Protein AF-A0A7K7UDJ0-F1 (afdb_monomer_lite)

Sequence (102 aa):
GESEEEILRVDMLENQIMDFRMSLVMVCYNPDFEKLKPGYLEQLPGKLKLFSHFLGDRKWFAGEKLTFVDFLMFDVLEQNRIFEPKCLEPFKNLKDFMDRFG

pLDDT: mean 97.37, std 2.89, range [74.12, 98.69]

Structure (mmCIF, N/CA/C/O backbone):
data_AF-A0A7K7UDJ0-F1
#
_entry.id   AF-A0A7K7UDJ0-F1
#
loop_
_atom_site.group_PDB
_atom_site.id
_atom_site.type_symbol
_atom_site.label_atom_id
_atom_site.label_alt_id
_atom_site.label_comp_id
_atom_site.label_asym_id
_atom_site.label_entity_id
_atom_site.label_seq_id
_atom_site.pdbx_PDB_ins_code
_atom_site.Cartn_x
_atom_site.Cartn_y
_atom_site.Cartn_z
_atom_site.occupancy
_atom_site.B_iso_or_equiv
_atom_site.auth_seq_id
_atom_site.auth_comp_id
_atom_site.auth_asym_id
_atom_site.auth_atom_id
_atom_site.pdbx_PDB_model_num
ATOM 1 N N . GLY A 1 1 ? -6.071 11.865 12.873 1.00 84.56 1 GLY A N 1
ATOM 2 C CA . GLY A 1 1 ? -6.850 11.059 13.828 1.00 84.56 1 GLY A CA 1
ATOM 3 C C . GLY A 1 1 ? -7.642 11.968 14.737 1.00 84.56 1 GLY A C 1
ATOM 4 O O . GLY A 1 1 ? -7.486 13.180 14.645 1.00 84.56 1 GLY A O 1
ATOM 5 N N . GLU A 1 2 ? -8.474 11.395 15.596 1.00 91.69 2 GLU A N 1
ATOM 6 C CA . GLU A 1 2 ? -9.194 12.123 16.649 1.00 91.69 2 GLU A CA 1
ATOM 7 C C . GLU A 1 2 ? -8.513 11.974 18.017 1.00 91.69 2 GLU A C 1
ATOM 9 O O . GLU A 1 2 ? -8.606 12.876 18.848 1.00 91.69 2 GLU A O 1
ATOM 14 N N . SER A 1 3 ? -7.797 10.868 18.242 1.00 96.50 3 SER A N 1
ATOM 15 C CA . SER A 1 3 ? -6.937 10.672 19.414 1.00 96.50 3 SER A CA 1
ATOM 16 C C . SER A 1 3 ? -5.461 10.905 19.081 1.00 96.50 3 SER A C 1
ATOM 18 O O . SER A 1 3 ? -5.057 10.843 17.919 1.00 96.50 3 SER A O 1
ATOM 20 N N . GLU A 1 4 ? -4.638 11.129 20.107 1.00 96.62 4 GLU A N 1
ATOM 21 C CA . GLU A 1 4 ? -3.183 11.261 19.957 1.00 96.62 4 GLU A CA 1
ATOM 22 C C . GLU A 1 4 ? -2.566 10.028 19.283 1.00 96.62 4 GLU A C 1
ATOM 24 O O . GLU A 1 4 ? -1.772 10.157 18.357 1.00 96.62 4 GLU A O 1
ATOM 29 N N . GLU A 1 5 ? -3.005 8.826 19.662 1.00 96.75 5 GLU A N 1
ATOM 30 C CA . GLU A 1 5 ? -2.542 7.585 19.040 1.00 96.75 5 GLU A CA 1
ATOM 31 C C . GLU A 1 5 ? -2.895 7.523 17.546 1.00 96.75 5 GLU A C 1
ATOM 33 O O . GLU A 1 5 ? -2.064 7.150 16.718 1.00 96.75 5 GLU A O 1
ATOM 38 N N . GLU A 1 6 ? -4.112 7.921 17.170 1.00 97.44 6 GLU A N 1
ATOM 39 C CA . GLU A 1 6 ? -4.514 7.960 15.764 1.00 97.44 6 GLU A CA 1
ATOM 40 C C . GLU A 1 6 ? -3.774 9.046 14.976 1.00 97.44 6 GLU A C 1
ATOM 42 O O . GLU A 1 6 ? -3.518 8.862 13.789 1.00 97.44 6 GLU A O 1
ATOM 47 N N . ILE A 1 7 ? -3.446 10.181 15.600 1.00 97.38 7 ILE A N 1
ATOM 48 C CA . ILE A 1 7 ? -2.628 11.234 14.982 1.00 97.38 7 ILE A CA 1
ATOM 49 C C . ILE A 1 7 ? -1.218 10.702 14.714 1.00 97.38 7 ILE A C 1
ATOM 51 O O . ILE A 1 7 ? -0.757 10.784 13.582 1.00 97.38 7 ILE A O 1
ATOM 55 N N . LEU A 1 8 ? -0.590 10.037 15.687 1.00 97.50 8 LEU A N 1
ATOM 56 C CA . LEU A 1 8 ? 0.736 9.436 15.507 1.00 97.50 8 LEU A CA 1
ATOM 57 C C . LEU A 1 8 ? 0.759 8.394 14.380 1.00 97.50 8 LEU A C 1
ATOM 59 O O . LEU A 1 8 ? 1.704 8.351 13.591 1.00 97.50 8 LEU A O 1
ATOM 63 N N . ARG A 1 9 ? -0.286 7.561 14.271 1.00 97.69 9 ARG A N 1
ATOM 64 C CA . ARG A 1 9 ? -0.411 6.609 13.156 1.00 97.69 9 ARG A CA 1
ATOM 65 C C . ARG A 1 9 ? -0.542 7.320 11.814 1.00 97.69 9 ARG A C 1
ATOM 67 O O . ARG A 1 9 ? 0.079 6.877 10.854 1.00 97.69 9 ARG A O 1
ATOM 74 N N . VAL A 1 10 ? -1.338 8.388 11.751 1.00 97.81 10 VAL A N 1
ATOM 75 C CA . VAL A 1 10 ? -1.513 9.203 10.541 1.00 97.81 10 VAL A CA 1
ATOM 76 C C . VAL A 1 10 ? -0.180 9.809 10.104 1.00 97.81 10 VAL A C 1
ATOM 78 O O . VAL A 1 10 ? 0.233 9.566 8.973 1.00 97.81 10 VAL A O 1
ATOM 81 N N . ASP A 1 11 ? 0.522 10.501 10.999 1.00 96.50 11 ASP A N 1
ATOM 82 C CA . ASP A 1 11 ? 1.768 11.206 10.676 1.00 96.50 11 ASP A CA 1
ATOM 83 C C . ASP A 1 11 ? 2.865 10.235 10.215 1.00 96.50 11 ASP A C 1
ATOM 85 O O . ASP A 1 11 ? 3.556 10.463 9.218 1.00 96.50 11 ASP A O 1
ATOM 89 N N . MET A 1 12 ? 3.013 9.104 10.912 1.00 97.44 12 MET A N 1
ATOM 90 C CA . MET A 1 12 ? 3.980 8.076 10.531 1.00 97.44 12 MET A CA 1
ATOM 91 C C . MET A 1 12 ? 3.630 7.460 9.172 1.00 97.44 12 MET A C 1
ATOM 93 O O . MET A 1 12 ? 4.507 7.263 8.327 1.00 97.44 12 MET A O 1
ATOM 97 N N . LEU A 1 13 ? 2.354 7.129 8.962 1.00 97.62 13 LEU A N 1
ATOM 98 C CA . LEU A 1 13 ? 1.938 6.440 7.753 1.00 97.62 13 LEU A CA 1
ATOM 99 C C . LEU A 1 13 ? 2.015 7.345 6.526 1.00 97.62 13 LEU A C 1
ATOM 101 O O . LEU A 1 13 ? 2.439 6.872 5.478 1.00 97.62 13 LEU A O 1
ATOM 105 N N . GLU A 1 14 ? 1.662 8.624 6.645 1.00 97.88 14 GLU A N 1
ATOM 106 C CA . GLU A 1 14 ? 1.795 9.597 5.558 1.00 97.88 14 GLU A CA 1
ATOM 107 C C . GLU A 1 14 ? 3.224 9.611 4.993 1.00 97.88 14 GLU A C 1
ATOM 109 O O . GLU A 1 14 ? 3.420 9.446 3.785 1.00 97.88 14 GLU A O 1
ATOM 114 N N . ASN A 1 15 ? 4.226 9.713 5.871 1.00 96.94 15 ASN A N 1
ATOM 115 C CA . ASN A 1 15 ? 5.634 9.708 5.472 1.00 96.94 15 ASN A CA 1
ATOM 116 C C . ASN A 1 15 ? 6.036 8.374 4.823 1.00 96.94 15 ASN A C 1
ATOM 118 O O . ASN A 1 15 ? 6.636 8.357 3.747 1.00 96.94 15 ASN A O 1
ATOM 122 N N . GLN A 1 16 ? 5.636 7.245 5.416 1.00 98.06 16 GLN A N 1
ATOM 123 C CA . GLN A 1 16 ? 5.973 5.924 4.878 1.00 98.06 16 GLN A CA 1
ATOM 124 C C . GLN A 1 16 ? 5.294 5.641 3.525 1.00 98.06 16 GLN A C 1
ATOM 126 O O . GLN A 1 16 ? 5.876 4.976 2.663 1.00 98.06 16 GLN A O 1
ATOM 131 N N . ILE A 1 17 ? 4.072 6.143 3.312 1.00 98.44 17 ILE A N 1
ATOM 132 C CA . ILE A 1 17 ? 3.379 6.084 2.020 1.00 98.44 17 ILE A CA 1
ATOM 133 C C . ILE A 1 17 ? 4.157 6.882 0.974 1.00 98.44 17 ILE A C 1
ATOM 135 O O . ILE A 1 17 ? 4.311 6.412 -0.157 1.00 98.44 17 ILE A O 1
ATOM 139 N N . MET A 1 18 ? 4.652 8.068 1.332 1.00 98.25 18 MET A N 1
ATOM 140 C CA . MET A 1 18 ? 5.415 8.901 0.409 1.00 98.25 18 MET A CA 1
ATOM 141 C C . MET A 1 18 ? 6.716 8.215 -0.021 1.00 98.25 18 MET A C 1
ATOM 143 O O . MET A 1 18 ? 6.990 8.137 -1.218 1.00 98.25 18 MET A O 1
ATOM 147 N N . ASP A 1 19 ? 7.462 7.625 0.914 1.00 98.25 19 ASP A N 1
ATOM 148 C CA . ASP A 1 19 ? 8.668 6.849 0.598 1.00 98.25 19 ASP A CA 1
ATOM 149 C C . ASP A 1 19 ? 8.354 5.645 -0.299 1.00 98.25 19 ASP A C 1
ATOM 151 O O . ASP A 1 19 ? 9.074 5.348 -1.263 1.00 98.25 19 ASP A O 1
ATOM 155 N N . PHE A 1 20 ? 7.241 4.957 -0.031 1.00 98.44 20 PHE A N 1
ATOM 156 C CA . PHE A 1 20 ? 6.799 3.840 -0.855 1.00 98.44 20 PHE A CA 1
ATOM 157 C C . PHE A 1 20 ? 6.448 4.287 -2.281 1.00 98.44 20 PHE A C 1
ATOM 159 O O . PHE A 1 20 ? 6.940 3.684 -3.242 1.00 98.44 20 PHE A O 1
ATOM 166 N N . ARG A 1 21 ? 5.696 5.386 -2.425 1.00 98.50 21 ARG A N 1
ATOM 167 C CA . ARG A 1 21 ? 5.379 6.024 -3.712 1.00 98.50 21 ARG A CA 1
ATOM 168 C C . ARG A 1 21 ? 6.649 6.403 -4.464 1.00 98.50 21 ARG A C 1
ATOM 170 O O . ARG A 1 21 ? 6.814 6.015 -5.620 1.00 98.50 21 ARG A O 1
ATOM 177 N N . MET A 1 22 ? 7.569 7.110 -3.807 1.00 98.31 22 MET A N 1
ATOM 178 C CA . MET A 1 22 ? 8.827 7.535 -4.419 1.00 98.31 22 MET A CA 1
ATOM 179 C C . MET A 1 22 ? 9.658 6.346 -4.886 1.00 98.31 22 MET A C 1
ATOM 181 O O . MET A 1 22 ? 10.261 6.416 -5.953 1.00 98.31 22 MET A O 1
ATOM 185 N N . SER A 1 23 ? 9.643 5.228 -4.156 1.00 97.75 23 SER A N 1
ATOM 186 C CA . SER A 1 23 ? 10.383 4.038 -4.578 1.00 97.75 23 SER A CA 1
ATOM 187 C C . SER A 1 23 ? 9.893 3.455 -5.91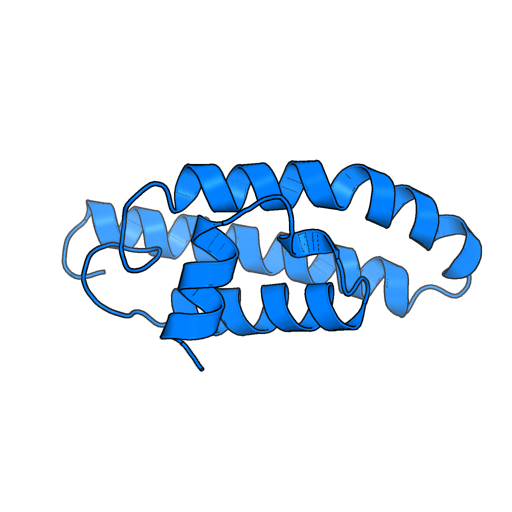0 1.00 97.75 23 SER A C 1
ATOM 189 O O . SER A 1 23 ? 10.720 2.987 -6.688 1.00 97.75 23 SER A O 1
ATOM 191 N N . LEU A 1 24 ? 8.591 3.531 -6.214 1.00 98.31 24 LEU A N 1
ATOM 192 C CA . LEU A 1 24 ? 8.058 3.128 -7.521 1.00 98.31 24 LEU A CA 1
ATOM 193 C C . LEU A 1 24 ? 8.377 4.173 -8.599 1.00 98.31 24 LEU A C 1
ATOM 195 O O . LEU A 1 24 ? 8.855 3.824 -9.676 1.00 98.31 24 LEU A O 1
ATOM 199 N N . VAL A 1 25 ? 8.176 5.461 -8.292 1.00 98.38 25 VAL A N 1
ATOM 200 C CA . VAL A 1 25 ? 8.477 6.589 -9.198 1.00 98.38 25 VAL A CA 1
ATOM 201 C C . VAL A 1 25 ? 9.931 6.540 -9.673 1.00 98.38 25 VAL A C 1
ATOM 203 O O . VAL A 1 25 ? 10.196 6.641 -10.870 1.00 98.38 25 VAL A O 1
ATOM 206 N N . MET A 1 26 ? 10.872 6.320 -8.751 1.00 97.81 26 MET A N 1
ATOM 207 C CA . MET A 1 26 ? 12.305 6.246 -9.047 1.00 97.81 26 MET A CA 1
ATOM 208 C C . MET A 1 26 ? 12.681 5.070 -9.948 1.00 97.81 26 MET A C 1
ATOM 210 O O . MET A 1 26 ? 13.718 5.133 -10.599 1.00 97.81 26 MET A O 1
ATOM 214 N N . VAL A 1 27 ? 11.872 4.012 -9.994 1.00 98.12 27 VAL A N 1
ATOM 215 C CA . VAL A 1 27 ? 12.070 2.891 -10.919 1.00 98.12 27 VAL A CA 1
ATOM 216 C C . VAL A 1 27 ? 11.448 3.230 -12.269 1.00 98.12 27 VAL A C 1
ATOM 218 O O . VAL A 1 27 ? 12.145 3.196 -13.278 1.00 98.12 27 VAL A O 1
ATOM 221 N N . CYS A 1 28 ? 10.169 3.616 -12.290 1.00 97.94 28 CYS A N 1
ATOM 222 C CA . CYS A 1 28 ? 9.395 3.831 -13.516 1.00 97.94 28 CYS A CA 1
ATOM 223 C C . CYS A 1 28 ? 9.944 4.937 -14.428 1.00 97.94 28 CYS A C 1
ATOM 225 O O . CYS A 1 28 ? 9.837 4.819 -15.644 1.00 97.94 28 CYS A O 1
ATOM 227 N N . TYR A 1 29 ? 10.527 5.999 -13.866 1.00 97.56 29 TYR A N 1
ATOM 228 C CA . TYR A 1 29 ? 11.073 7.115 -14.652 1.00 97.56 29 TYR A CA 1
ATOM 229 C C . TYR A 1 29 ? 12.580 7.010 -14.923 1.00 97.56 29 TYR A C 1
ATOM 231 O O . TYR A 1 29 ? 13.159 7.907 -15.538 1.00 97.56 29 TYR A O 1
ATOM 239 N N . ASN A 1 30 ? 13.239 5.941 -14.474 1.00 98.00 30 ASN A N 1
ATOM 240 C CA . ASN A 1 30 ? 14.667 5.762 -14.701 1.00 98.00 30 ASN A CA 1
ATOM 241 C C . ASN A 1 30 ? 14.938 5.191 -16.108 1.00 98.00 30 ASN A C 1
ATOM 243 O O . ASN A 1 30 ? 14.294 4.212 -16.488 1.00 98.00 30 ASN A O 1
ATOM 247 N N . PRO A 1 31 ? 15.918 5.721 -16.868 1.00 98.12 31 PRO A N 1
ATOM 248 C CA . PRO A 1 31 ? 16.314 5.151 -18.160 1.00 98.12 31 PRO A CA 1
ATOM 249 C C . PRO A 1 31 ? 16.725 3.668 -18.103 1.00 98.12 31 PRO A C 1
ATOM 251 O O . PRO A 1 31 ? 16.564 2.951 -19.086 1.00 98.12 31 PRO A O 1
ATOM 254 N N . ASP A 1 32 ? 17.223 3.195 -16.957 1.00 98.00 32 ASP A N 1
ATOM 255 C CA . ASP A 1 32 ? 17.585 1.797 -16.699 1.00 98.00 32 ASP A CA 1
ATOM 256 C C . ASP A 1 32 ? 16.424 0.968 -16.099 1.00 98.00 32 ASP A C 1
ATOM 258 O O . ASP A 1 32 ? 16.665 -0.047 -15.440 1.00 98.00 32 ASP A O 1
ATOM 262 N N . PHE A 1 33 ? 15.163 1.367 -16.317 1.00 98.06 33 PHE A N 1
ATOM 263 C CA . PHE A 1 33 ? 13.951 0.720 -15.784 1.00 98.06 33 PHE A CA 1
ATOM 264 C C . PHE A 1 33 ? 14.000 -0.816 -15.803 1.00 98.06 33 PHE A C 1
ATOM 266 O O . PHE A 1 33 ? 13.818 -1.451 -14.764 1.00 98.06 33 PHE A O 1
ATOM 273 N N . GLU A 1 34 ? 14.311 -1.417 -16.955 1.00 98.00 34 GLU A N 1
ATOM 274 C CA . GLU A 1 34 ? 14.331 -2.878 -17.126 1.00 98.00 34 GLU A CA 1
ATOM 275 C C . GLU A 1 34 ? 15.357 -3.579 -16.221 1.00 98.00 34 GLU A C 1
ATOM 277 O O . GLU A 1 34 ? 15.146 -4.714 -15.797 1.00 98.00 34 GLU A O 1
ATOM 282 N N . LYS A 1 35 ? 16.456 -2.900 -15.869 1.00 98.25 35 LYS A N 1
ATOM 283 C CA . LYS A 1 35 ? 17.469 -3.433 -14.945 1.00 98.25 35 LYS A CA 1
ATOM 284 C C . LYS A 1 35 ? 17.049 -3.286 -13.483 1.00 98.25 35 LYS A C 1
ATOM 286 O O . LYS A 1 35 ? 17.428 -4.109 -12.657 1.00 98.25 35 LYS A O 1
ATOM 291 N N . LEU A 1 36 ? 16.295 -2.235 -13.156 1.00 98.25 36 LEU A N 1
ATOM 292 C CA . LEU A 1 36 ? 15.902 -1.901 -11.782 1.00 98.25 36 LEU A CA 1
ATOM 293 C C . LEU A 1 36 ? 14.611 -2.600 -11.343 1.00 98.25 36 LEU A C 1
ATOM 295 O O . LEU A 1 36 ? 14.468 -2.946 -10.168 1.00 98.25 36 LEU A O 1
ATOM 299 N N . LYS A 1 37 ? 13.682 -2.840 -12.276 1.00 98.12 37 LYS A N 1
ATOM 300 C CA . LYS A 1 37 ? 12.383 -3.470 -12.009 1.00 98.12 37 LYS A CA 1
ATOM 301 C C . LYS A 1 37 ? 12.491 -4.787 -11.222 1.00 98.12 37 LYS A C 1
ATOM 303 O O . LYS A 1 37 ? 11.746 -4.917 -10.250 1.00 98.12 37 LYS A O 1
ATOM 308 N N . PRO A 1 38 ? 13.390 -5.740 -11.548 1.00 98.50 38 PRO A N 1
ATOM 309 C CA . PRO A 1 38 ? 13.502 -6.983 -10.784 1.00 98.50 38 PRO A C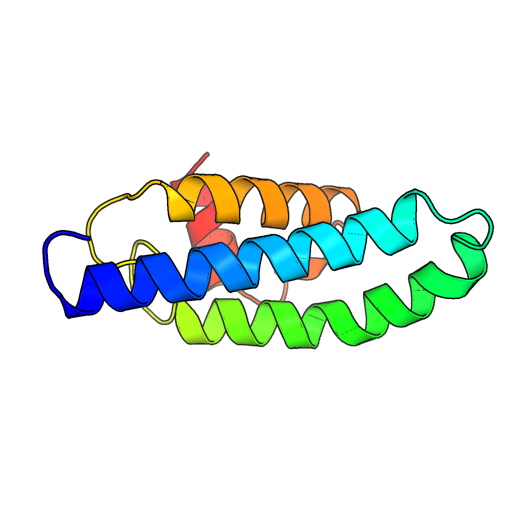A 1
ATOM 310 C C . PRO A 1 38 ? 13.798 -6.751 -9.296 1.00 98.50 38 PRO A C 1
ATOM 312 O O . PRO A 1 38 ? 13.150 -7.356 -8.446 1.00 98.50 38 PRO A O 1
ATOM 315 N N . GLY A 1 39 ? 14.703 -5.820 -8.974 1.00 98.31 39 GLY A N 1
ATOM 316 C CA . GLY A 1 39 ? 15.041 -5.490 -7.586 1.00 98.31 39 GLY A CA 1
ATOM 317 C C . GLY A 1 39 ? 13.889 -4.821 -6.832 1.00 98.31 39 GLY A C 1
ATOM 318 O O . GLY A 1 39 ? 13.698 -5.067 -5.642 1.00 98.31 39 GLY A O 1
ATOM 319 N N . TYR A 1 40 ? 13.071 -4.019 -7.521 1.00 98.50 40 TYR A N 1
ATOM 320 C CA . TYR A 1 40 ? 11.841 -3.482 -6.935 1.00 98.50 40 TYR A CA 1
ATOM 321 C C . TYR A 1 40 ? 10.849 -4.595 -6.582 1.00 98.50 40 TYR A C 1
ATOM 323 O O . TYR A 1 40 ? 10.344 -4.638 -5.460 1.00 98.50 40 TYR A O 1
ATOM 331 N N . LEU A 1 41 ? 10.601 -5.509 -7.526 1.00 98.44 41 LEU A N 1
ATOM 332 C CA . LEU A 1 41 ? 9.662 -6.619 -7.348 1.00 98.44 41 LEU A CA 1
ATOM 333 C C . LEU A 1 41 ? 10.109 -7.590 -6.249 1.00 98.44 41 LEU A C 1
ATOM 335 O O . LEU A 1 41 ? 9.266 -8.107 -5.524 1.00 98.44 41 LEU A O 1
ATOM 339 N N . GLU A 1 42 ? 11.415 -7.794 -6.074 1.00 98.31 42 GLU A N 1
ATOM 340 C CA . GLU A 1 42 ? 11.963 -8.595 -4.974 1.00 98.31 42 GLU A CA 1
ATOM 341 C C . GLU A 1 42 ? 11.661 -7.975 -3.596 1.00 98.31 42 GLU A C 1
ATOM 343 O O . GLU A 1 42 ? 11.297 -8.677 -2.652 1.00 98.31 42 GLU A O 1
ATOM 348 N N . GLN A 1 43 ? 11.761 -6.647 -3.473 1.00 98.00 43 GLN A N 1
ATOM 349 C CA . GLN A 1 43 ? 11.536 -5.935 -2.208 1.00 98.00 43 GLN A CA 1
ATOM 350 C C . GLN A 1 43 ? 10.054 -5.680 -1.901 1.00 98.00 43 GLN A C 1
ATOM 352 O O . GLN A 1 43 ? 9.681 -5.502 -0.735 1.00 98.00 43 GLN A O 1
ATOM 357 N N . LEU A 1 44 ? 9.208 -5.629 -2.932 1.00 98.44 44 LEU A N 1
ATOM 358 C CA . LEU A 1 44 ? 7.804 -5.236 -2.834 1.00 98.44 44 LEU A CA 1
ATOM 359 C C . LEU A 1 44 ? 7.005 -6.068 -1.806 1.00 98.44 44 LEU A C 1
ATOM 361 O O . LEU A 1 44 ? 6.377 -5.455 -0.936 1.00 98.44 44 LEU A O 1
ATOM 365 N N . PRO A 1 45 ? 7.061 -7.418 -1.790 1.00 98.44 45 PRO A N 1
ATOM 366 C CA . PRO A 1 45 ? 6.344 -8.217 -0.794 1.00 98.44 45 PRO A CA 1
ATOM 367 C C . PRO A 1 45 ? 6.747 -7.887 0.646 1.00 98.44 45 PRO A C 1
ATOM 369 O O . PRO A 1 45 ? 5.904 -7.887 1.542 1.00 98.44 45 PRO A O 1
ATOM 372 N N . GLY A 1 46 ? 8.025 -7.570 0.879 1.00 98.31 46 GLY A N 1
ATOM 373 C CA . GLY A 1 46 ? 8.521 -7.171 2.195 1.00 98.31 46 GLY A CA 1
ATOM 374 C C . GLY A 1 46 ? 7.874 -5.876 2.683 1.00 98.31 46 GLY A C 1
ATOM 375 O O . GLY A 1 46 ? 7.397 -5.816 3.815 1.00 98.31 46 GLY A O 1
ATOM 376 N N . LYS A 1 47 ? 7.782 -4.863 1.813 1.00 98.19 47 LYS A N 1
ATOM 377 C CA . LYS A 1 47 ? 7.133 -3.579 2.128 1.00 98.19 47 LYS A CA 1
ATOM 378 C C . LYS A 1 47 ? 5.626 -3.738 2.347 1.00 98.19 47 LYS A C 1
ATOM 380 O O . LYS A 1 47 ? 5.095 -3.236 3.334 1.00 98.19 47 LYS A O 1
ATOM 385 N N . LEU A 1 48 ? 4.948 -4.498 1.486 1.00 98.69 48 LEU A N 1
ATOM 386 C CA . LEU A 1 48 ? 3.513 -4.779 1.623 1.00 98.69 48 LEU A CA 1
ATOM 387 C C . LEU A 1 48 ? 3.195 -5.538 2.916 1.00 98.69 48 LEU A C 1
ATOM 389 O O . LEU A 1 48 ? 2.208 -5.233 3.582 1.00 98.69 48 LEU A O 1
ATOM 393 N N . LYS A 1 49 ? 4.066 -6.462 3.337 1.00 98.62 49 LYS A N 1
ATOM 394 C CA . LYS A 1 49 ? 3.926 -7.158 4.621 1.00 98.62 49 LYS A CA 1
ATOM 395 C C . LYS A 1 49 ? 3.957 -6.200 5.812 1.00 98.62 49 LYS A C 1
ATOM 397 O O . LYS A 1 49 ? 3.195 -6.399 6.754 1.00 98.62 49 LYS A O 1
ATOM 402 N N . LEU A 1 50 ? 4.795 -5.161 5.775 1.00 98.50 50 LEU A N 1
ATOM 403 C CA . LEU A 1 50 ? 4.833 -4.145 6.832 1.00 98.50 50 LEU A CA 1
ATOM 404 C C . LEU A 1 50 ? 3.513 -3.373 6.911 1.00 98.50 50 LEU A C 1
ATOM 406 O O . LEU A 1 50 ? 2.973 -3.229 8.004 1.00 98.50 50 LEU A O 1
ATOM 410 N N . PHE A 1 51 ? 2.947 -2.956 5.773 1.00 98.62 51 PHE A N 1
ATOM 411 C CA . PHE A 1 51 ? 1.632 -2.307 5.751 1.00 98.62 51 PHE A CA 1
ATOM 412 C C . PHE A 1 51 ? 0.513 -3.244 6.203 1.00 98.62 51 PHE A C 1
ATOM 414 O O . PHE A 1 51 ? -0.348 -2.835 6.974 1.00 98.62 51 PHE A O 1
ATOM 421 N N . SER A 1 52 ? 0.546 -4.511 5.784 1.00 98.69 52 SER A N 1
ATOM 422 C CA . SER A 1 52 ? -0.416 -5.530 6.213 1.00 98.69 52 SER A CA 1
ATOM 423 C C . SER A 1 52 ? -0.368 -5.735 7.731 1.00 98.69 52 SER A C 1
ATOM 425 O O . SER A 1 52 ? -1.408 -5.684 8.385 1.00 98.69 52 SER A O 1
ATOM 427 N N . HIS A 1 53 ? 0.820 -5.885 8.323 1.00 98.56 53 HIS A N 1
ATOM 428 C CA . HIS A 1 53 ? 0.965 -5.966 9.778 1.00 98.56 53 HIS A CA 1
ATOM 429 C C . HIS A 1 53 ? 0.512 -4.678 10.476 1.00 98.56 53 HIS A C 1
ATOM 431 O O . HIS A 1 53 ? -0.138 -4.740 11.519 1.00 98.56 53 HIS A O 1
ATOM 437 N N . PHE A 1 54 ? 0.841 -3.517 9.905 1.00 98.19 54 PHE A N 1
ATOM 438 C CA . PHE A 1 54 ? 0.483 -2.226 10.479 1.00 98.19 54 PHE A CA 1
ATOM 439 C C . PHE A 1 54 ? -1.019 -1.933 10.407 1.00 98.19 54 PHE A C 1
ATOM 441 O O . PHE A 1 54 ? -1.545 -1.310 11.324 1.00 98.19 54 PHE A O 1
ATOM 448 N N . LEU A 1 55 ? -1.734 -2.414 9.388 1.00 98.38 55 LEU A N 1
ATOM 449 C CA . LEU A 1 55 ? -3.198 -2.396 9.352 1.00 98.38 55 LEU A CA 1
ATOM 450 C C . LEU A 1 55 ? -3.780 -3.373 10.383 1.00 98.38 55 LEU A C 1
ATOM 452 O O . LEU A 1 55 ? -4.719 -3.036 11.102 1.00 98.38 55 LEU A O 1
ATOM 456 N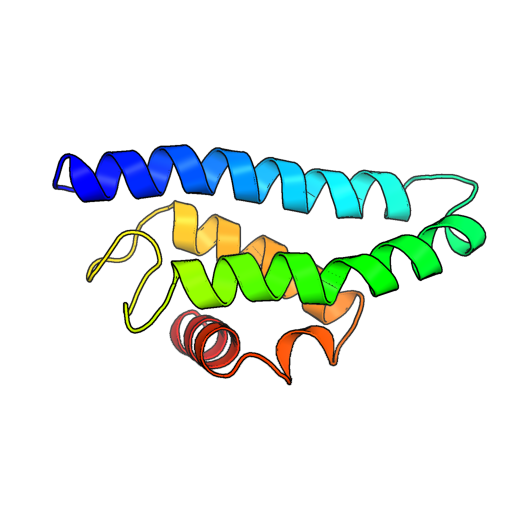 N . GLY A 1 56 ? -3.189 -4.566 10.504 1.00 97.88 56 GLY A N 1
ATOM 457 C CA . GLY A 1 56 ? -3.670 -5.617 11.398 1.00 97.88 56 GLY A CA 1
ATOM 458 C C . GLY A 1 56 ? -5.144 -5.929 11.137 1.00 97.88 56 GLY A C 1
ATOM 459 O O . GLY A 1 56 ? -5.532 -6.132 9.985 1.00 97.88 56 GLY A O 1
ATOM 460 N N . ASP A 1 57 ? -5.940 -5.911 12.208 1.00 97.00 57 ASP A N 1
ATOM 461 C CA . ASP A 1 57 ? -7.390 -6.146 12.180 1.00 97.00 57 ASP A CA 1
ATOM 462 C C . ASP A 1 57 ? -8.227 -4.854 12.118 1.00 97.00 57 ASP A C 1
ATOM 464 O O . ASP A 1 57 ? -9.457 -4.913 12.165 1.00 97.00 57 ASP A O 1
ATOM 468 N N . ARG A 1 58 ? -7.592 -3.672 12.049 1.00 96.81 58 ARG A N 1
ATOM 469 C CA . ARG A 1 58 ? -8.327 -2.399 11.975 1.00 96.81 58 ARG A CA 1
ATOM 470 C C . ARG A 1 58 ? -9.051 -2.266 10.642 1.00 96.81 58 ARG A C 1
ATOM 472 O O . ARG A 1 58 ? -8.584 -2.731 9.604 1.00 96.81 58 ARG A O 1
ATOM 479 N N . LYS A 1 59 ? -10.180 -1.556 10.675 1.00 96.38 59 LYS A N 1
ATOM 480 C CA . LYS A 1 59 ? -10.959 -1.237 9.475 1.00 96.38 59 LYS A CA 1
ATOM 481 C C . LYS A 1 59 ? -10.229 -0.260 8.548 1.00 96.38 59 LYS A C 1
ATOM 483 O O . LYS A 1 59 ? -10.267 -0.451 7.335 1.00 96.38 59 LYS A O 1
ATOM 488 N N . TRP A 1 60 ? -9.601 0.761 9.127 1.00 98.12 60 TRP A N 1
ATOM 489 C CA . TRP A 1 60 ? -8.822 1.794 8.446 1.00 98.12 60 TRP A CA 1
ATOM 490 C C . TRP A 1 60 ? -7.455 1.934 9.115 1.00 98.12 60 TRP A C 1
ATOM 492 O O . TRP A 1 60 ? -7.260 1.527 10.260 1.00 98.12 60 TRP A O 1
ATOM 502 N N . PHE A 1 61 ? -6.488 2.521 8.422 1.00 97.88 61 PHE A N 1
ATOM 503 C CA . PHE A 1 61 ? -5.104 2.542 8.887 1.00 97.88 61 PHE A CA 1
ATOM 504 C C . PHE A 1 61 ? -4.897 3.343 10.178 1.00 97.88 61 PHE A C 1
ATOM 506 O O . PHE A 1 61 ? -4.081 2.962 11.021 1.00 97.88 61 PHE A O 1
ATOM 513 N N . ALA A 1 62 ? -5.647 4.432 10.358 1.00 96.94 62 ALA A N 1
ATOM 514 C CA . ALA A 1 62 ? -5.603 5.210 11.591 1.00 96.94 62 ALA A CA 1
ATOM 515 C C . ALA A 1 62 ? -6.368 4.524 12.740 1.00 96.94 62 ALA A C 1
ATOM 517 O O . ALA A 1 62 ? -5.934 4.604 13.891 1.00 96.94 62 ALA A O 1
ATOM 518 N N . GLY A 1 63 ? -7.466 3.820 12.441 1.00 95.69 63 GLY A N 1
ATOM 519 C CA . GLY A 1 63 ? -8.377 3.243 13.431 1.00 95.69 63 GLY A CA 1
ATOM 520 C C . GLY A 1 63 ? -9.730 2.833 12.835 1.00 95.69 63 GLY A C 1
ATOM 521 O O . GLY A 1 63 ? -9.801 2.188 11.792 1.00 95.69 63 GLY A O 1
ATOM 522 N N . GLU A 1 64 ? -10.824 3.205 13.503 1.00 94.50 64 GLU A N 1
ATOM 523 C CA . GLU A 1 64 ? -12.195 2.840 13.093 1.00 94.50 64 GLU A CA 1
ATOM 524 C C . GLU A 1 64 ? -12.819 3.806 12.080 1.00 94.50 64 GLU A C 1
ATOM 526 O O . GLU A 1 64 ? -13.761 3.457 11.357 1.00 94.50 64 GLU A O 1
ATOM 531 N N . LYS A 1 65 ? -12.296 5.033 12.011 1.00 95.62 65 LYS A N 1
ATOM 532 C CA . LYS A 1 65 ? -12.768 6.085 11.110 1.00 95.62 65 LYS A CA 1
ATOM 533 C C . LYS A 1 65 ? -11.826 6.255 9.931 1.00 95.62 65 LYS A C 1
ATOM 535 O O . LYS A 1 65 ? -10.611 6.149 10.070 1.00 95.62 65 LYS A O 1
ATOM 540 N N . LEU A 1 66 ? -12.426 6.541 8.782 1.00 96.88 66 LEU A N 1
ATOM 541 C CA . LEU A 1 66 ? -11.700 6.860 7.565 1.00 96.88 66 LEU A CA 1
ATOM 542 C C . LEU A 1 66 ? -10.954 8.186 7.744 1.00 96.88 66 LEU A C 1
ATOM 544 O O . LEU A 1 66 ? -11.519 9.156 8.252 1.00 96.88 66 LEU A O 1
ATOM 548 N N . THR A 1 67 ? -9.707 8.237 7.291 1.00 97.75 67 THR A N 1
ATOM 549 C CA . THR A 1 67 ? -8.858 9.432 7.322 1.00 97.75 67 THR A CA 1
ATOM 550 C C . THR A 1 67 ? -8.182 9.653 5.971 1.00 97.75 67 THR A C 1
ATOM 552 O O . THR A 1 67 ? -8.246 8.802 5.088 1.00 97.75 67 THR A O 1
ATOM 555 N N . PHE A 1 68 ? -7.519 10.798 5.775 1.00 97.44 68 PHE A N 1
ATOM 556 C CA . PHE A 1 68 ? -6.889 11.106 4.486 1.00 97.44 68 PHE A CA 1
ATOM 557 C C . PHE A 1 68 ? -5.767 10.120 4.107 1.00 97.44 68 PHE A C 1
ATOM 559 O O . PHE A 1 68 ? -5.572 9.857 2.923 1.00 97.44 68 PHE A O 1
ATOM 566 N N . VAL A 1 69 ? -5.066 9.525 5.081 1.00 97.81 69 VAL A N 1
ATOM 567 C CA . VAL A 1 69 ? -3.999 8.548 4.795 1.00 97.81 69 VAL A CA 1
ATOM 568 C C . VAL A 1 69 ? -4.529 7.258 4.177 1.00 97.81 69 VAL A C 1
ATOM 570 O O . VAL A 1 69 ? -3.796 6.600 3.447 1.00 97.81 69 VAL A O 1
ATOM 573 N N . ASP A 1 70 ? -5.805 6.924 4.384 1.00 98.38 70 ASP A N 1
ATOM 574 C CA . ASP A 1 70 ? -6.439 5.789 3.714 1.00 98.38 70 ASP A CA 1
ATOM 575 C C . ASP A 1 70 ? -6.594 6.055 2.206 1.00 98.38 70 ASP A C 1
ATOM 577 O O . ASP A 1 70 ? -6.342 5.167 1.398 1.00 98.38 70 ASP A O 1
ATOM 581 N N . PHE A 1 71 ? -6.906 7.293 1.802 1.00 98.25 71 PHE A N 1
ATOM 582 C CA . PHE A 1 71 ? -6.939 7.680 0.382 1.00 98.25 71 PHE A CA 1
ATOM 583 C C . PHE A 1 71 ? -5.548 7.574 -0.248 1.00 98.25 71 PHE A C 1
ATOM 585 O O . PHE A 1 71 ? -5.397 7.057 -1.354 1.00 98.25 71 PHE A O 1
ATOM 592 N N . LEU A 1 72 ? -4.521 8.042 0.470 1.00 98.44 72 LEU A N 1
ATOM 593 C CA . LEU A 1 72 ? -3.135 7.955 0.011 1.00 98.44 72 LEU A CA 1
ATOM 594 C C . LEU A 1 72 ? -2.678 6.500 -0.115 1.00 98.44 72 LEU A C 1
ATOM 596 O O . LEU A 1 72 ? -2.001 6.160 -1.085 1.00 98.44 72 LEU A O 1
ATOM 600 N N . MET A 1 73 ? -3.058 5.652 0.844 1.00 98.44 73 MET A N 1
ATOM 601 C CA . MET A 1 73 ? -2.720 4.235 0.835 1.00 98.44 73 MET A CA 1
ATOM 602 C C . MET A 1 73 ? -3.412 3.506 -0.314 1.00 98.44 73 MET A C 1
ATOM 604 O O . MET A 1 73 ? -2.762 2.753 -1.035 1.00 98.44 73 MET A O 1
ATOM 608 N N . PHE A 1 74 ? -4.707 3.759 -0.518 1.00 98.50 74 PHE A N 1
ATOM 609 C CA . PHE A 1 74 ? -5.456 3.207 -1.641 1.00 98.50 74 PHE A CA 1
ATOM 610 C C . PHE A 1 74 ? -4.778 3.533 -2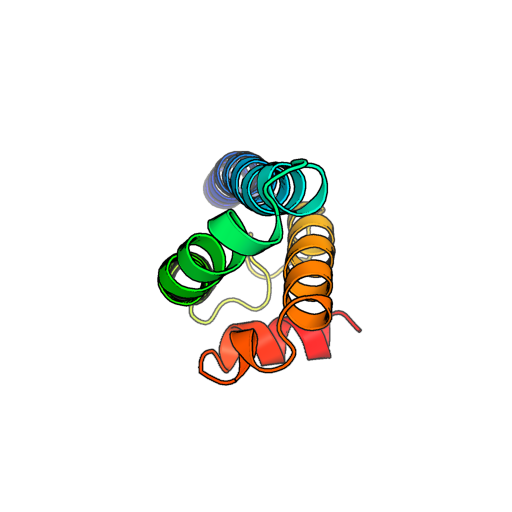.977 1.00 98.50 74 PHE A C 1
ATOM 612 O O . PHE A 1 74 ? -4.502 2.624 -3.755 1.00 98.50 74 PHE A O 1
ATOM 619 N N . ASP A 1 75 ? -4.416 4.800 -3.208 1.00 98.19 75 ASP A N 1
ATOM 620 C CA . ASP A 1 75 ? -3.738 5.226 -4.438 1.00 98.19 75 ASP A CA 1
ATOM 621 C C . ASP A 1 75 ? -2.402 4.488 -4.658 1.00 98.19 75 ASP A C 1
ATOM 623 O O . ASP A 1 75 ? -2.157 3.938 -5.733 1.00 98.19 75 ASP A O 1
ATOM 627 N N . VAL A 1 76 ? -1.537 4.397 -3.640 1.00 98.25 76 VAL A N 1
ATOM 628 C CA . VAL A 1 76 ? -0.235 3.724 -3.820 1.00 98.25 76 VAL A CA 1
ATOM 629 C C . VAL A 1 76 ? -0.352 2.207 -3.956 1.00 98.25 76 VAL A C 1
ATOM 631 O O . VAL A 1 76 ? 0.435 1.606 -4.693 1.00 98.25 76 VAL A O 1
ATOM 634 N N . LEU A 1 77 ? -1.312 1.571 -3.277 1.00 98.44 77 LEU A N 1
ATOM 635 C CA . LEU A 1 77 ? -1.577 0.142 -3.441 1.00 98.44 77 LEU A CA 1
ATOM 636 C C . LEU A 1 77 ? -2.160 -0.142 -4.827 1.00 98.44 77 LEU A C 1
ATOM 638 O O . LEU A 1 77 ? -1.756 -1.118 -5.457 1.00 98.44 77 LEU A O 1
ATOM 642 N N . GLU A 1 78 ? -3.030 0.730 -5.337 1.00 98.12 78 GLU A N 1
ATOM 643 C CA . GLU A 1 78 ? -3.594 0.603 -6.679 1.00 98.12 78 GLU A CA 1
ATOM 644 C C . GLU A 1 78 ? -2.520 0.733 -7.759 1.00 98.12 78 GLU A C 1
ATOM 646 O O . GLU A 1 78 ? -2.436 -0.111 -8.649 1.00 98.12 78 GLU A O 1
ATOM 651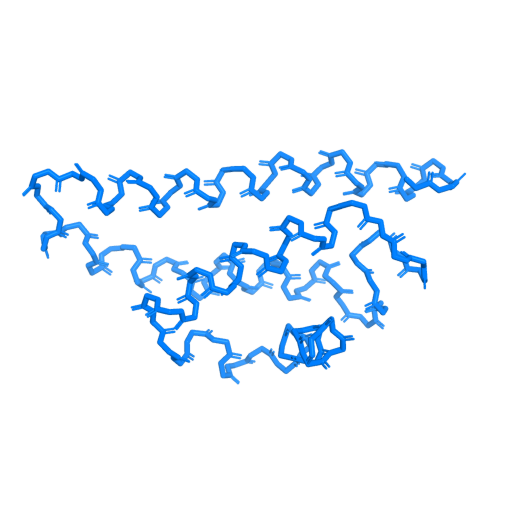 N N . GLN A 1 79 ? -1.632 1.725 -7.653 1.00 98.25 79 GLN A N 1
ATOM 652 C CA . GLN A 1 79 ? -0.505 1.874 -8.580 1.00 98.25 79 GLN A CA 1
ATOM 653 C C . GLN A 1 79 ? 0.394 0.631 -8.589 1.00 98.25 79 GLN A C 1
ATOM 655 O O . GLN A 1 79 ? 0.813 0.172 -9.652 1.00 98.25 79 GLN A O 1
ATOM 660 N N . ASN A 1 80 ? 0.653 0.047 -7.417 1.00 98.38 80 ASN A N 1
ATOM 661 C CA . ASN A 1 80 ? 1.421 -1.192 -7.307 1.00 98.38 80 ASN A CA 1
ATOM 662 C C . ASN A 1 80 ? 0.682 -2.402 -7.876 1.00 98.38 80 ASN A C 1
ATOM 664 O O . ASN A 1 80 ? 1.310 -3.242 -8.512 1.00 98.38 80 ASN A O 1
ATOM 668 N N . ARG A 1 81 ? -0.639 -2.480 -7.702 1.00 97.88 81 ARG A N 1
ATOM 669 C CA . ARG A 1 81 ? -1.477 -3.516 -8.314 1.00 97.88 81 ARG A CA 1
ATOM 670 C C . ARG A 1 81 ? -1.496 -3.391 -9.836 1.00 97.88 81 ARG A C 1
ATOM 672 O O . ARG A 1 81 ? -1.435 -4.397 -10.524 1.00 97.88 81 ARG A O 1
ATOM 679 N N . ILE A 1 82 ? -1.531 -2.181 -10.384 1.00 97.62 82 ILE A N 1
ATOM 680 C CA . ILE A 1 82 ? -1.408 -1.968 -11.834 1.00 97.62 82 ILE A CA 1
ATOM 681 C C . ILE A 1 82 ? -0.019 -2.409 -12.325 1.00 97.62 82 ILE A C 1
ATOM 683 O O . ILE A 1 82 ? 0.093 -3.023 -13.385 1.00 97.62 82 ILE A O 1
ATOM 687 N N . PHE A 1 83 ? 1.033 -2.120 -11.553 1.00 97.81 83 PHE A N 1
ATOM 688 C CA . PHE A 1 83 ? 2.412 -2.465 -11.902 1.00 97.81 83 PHE A CA 1
ATOM 689 C C . PHE A 1 83 ? 2.713 -3.972 -11.809 1.00 97.81 83 PHE A C 1
ATOM 691 O O . PHE A 1 83 ? 3.391 -4.521 -12.678 1.00 97.81 83 PHE A O 1
ATOM 698 N N . GLU A 1 84 ? 2.204 -4.632 -10.769 1.00 98.00 84 GLU A N 1
ATOM 699 C CA . GLU A 1 84 ? 2.295 -6.070 -10.517 1.00 98.00 84 GLU A CA 1
ATOM 700 C C . GLU A 1 84 ? 0.929 -6.586 -10.012 1.00 98.00 84 GLU A C 1
ATOM 702 O O . GLU A 1 84 ? 0.651 -6.530 -8.807 1.00 98.00 84 GLU A O 1
ATOM 707 N N . PRO A 1 85 ? 0.062 -7.104 -10.908 1.00 97.62 85 PRO A N 1
ATOM 708 C CA . PRO A 1 85 ? -1.327 -7.475 -10.603 1.00 97.62 85 PRO A CA 1
ATOM 709 C C . PRO A 1 85 ? -1.520 -8.407 -9.414 1.00 97.62 85 PRO A C 1
ATOM 711 O O . PRO A 1 85 ? -2.563 -8.360 -8.759 1.00 97.62 85 PRO A O 1
ATOM 714 N N . LYS A 1 86 ? -0.527 -9.249 -9.113 1.00 97.38 86 LYS A N 1
ATOM 715 C CA . LYS A 1 86 ? -0.630 -10.258 -8.057 1.00 97.38 86 LYS A CA 1
ATOM 716 C C . LYS A 1 86 ? 0.030 -9.851 -6.744 1.00 97.38 86 LYS A C 1
ATOM 718 O O . LYS A 1 86 ? 0.002 -10.629 -5.792 1.00 97.38 86 LYS A O 1
ATOM 723 N N . CYS A 1 87 ? 0.586 -8.641 -6.639 1.00 98.19 87 CYS A N 1
ATOM 724 C CA . CYS A 1 87 ? 1.366 -8.237 -5.464 1.00 98.19 87 CYS A CA 1
ATOM 725 C C . CYS A 1 87 ? 0.572 -8.271 -4.143 1.00 98.19 87 CYS A C 1
ATOM 727 O O . CYS A 1 87 ? 1.161 -8.497 -3.086 1.00 98.19 87 CYS A O 1
ATOM 729 N N . LEU A 1 88 ? -0.756 -8.103 -4.193 1.00 98.06 88 LEU A N 1
ATOM 730 C CA . LEU A 1 88 ? -1.630 -8.128 -3.013 1.00 98.06 88 LEU A CA 1
ATOM 731 C C . LEU A 1 88 ? -2.231 -9.508 -2.698 1.00 98.06 88 LEU A C 1
ATOM 733 O O . LEU A 1 88 ? -2.828 -9.664 -1.635 1.00 98.06 88 LEU A O 1
ATOM 737 N N . GLU A 1 89 ? -2.091 -10.517 -3.570 1.00 97.25 89 GLU A N 1
ATOM 738 C CA . GLU A 1 89 ? -2.659 -11.863 -3.346 1.00 97.25 89 GLU A CA 1
ATOM 739 C C . GLU A 1 89 ? -2.298 -12.476 -1.978 1.00 97.25 89 GLU A C 1
ATOM 741 O O . GLU A 1 89 ? -3.192 -13.054 -1.353 1.00 97.25 89 GLU A O 1
ATOM 746 N N . PRO A 1 90 ? -1.065 -12.317 -1.454 1.00 97.94 90 PRO A N 1
ATOM 747 C CA . PRO A 1 90 ? -0.697 -12.867 -0.148 1.00 97.94 90 PRO A CA 1
ATOM 748 C C . PRO A 1 90 ? -1.317 -12.137 1.056 1.00 97.94 90 PRO A C 1
ATOM 750 O O . PRO A 1 90 ? -1.276 -12.661 2.168 1.00 97.94 90 PRO A O 1
ATOM 753 N N . PHE A 1 91 ? -1.861 -10.929 0.873 1.00 98.31 91 PHE A N 1
ATOM 754 C CA . PHE A 1 91 ? -2.236 -10.022 1.963 1.00 98.31 91 PHE A CA 1
ATOM 755 C C . PHE A 1 91 ? -3.746 -9.783 1.988 1.00 98.31 91 PHE A C 1
ATOM 757 O O . PHE A 1 91 ? -4.243 -8.760 1.513 1.00 98.31 91 PHE A O 1
ATOM 764 N N . LYS A 1 92 ? -4.492 -10.731 2.570 1.00 98.12 92 LYS A N 1
ATOM 765 C CA . LYS A 1 92 ? -5.963 -10.673 2.613 1.00 98.12 92 LYS A CA 1
ATOM 766 C C . LYS A 1 92 ? -6.487 -9.346 3.172 1.00 98.12 92 LYS A C 1
ATOM 768 O O . LYS A 1 92 ? -7.385 -8.770 2.579 1.00 98.12 92 LYS A O 1
ATOM 773 N N . ASN A 1 93 ? -5.925 -8.843 4.269 1.00 98.50 93 ASN A N 1
ATOM 774 C CA . ASN A 1 93 ? -6.408 -7.610 4.894 1.00 98.50 93 ASN A CA 1
ATOM 775 C C . ASN A 1 93 ? -6.175 -6.357 4.033 1.00 98.50 93 ASN A C 1
ATOM 777 O O . ASN A 1 93 ? -7.015 -5.465 4.031 1.00 98.50 93 ASN A O 1
ATOM 781 N N . LEU A 1 94 ? -5.089 -6.307 3.254 1.00 98.50 94 LEU A N 1
ATOM 782 C CA . LEU A 1 94 ? -4.876 -5.230 2.284 1.00 98.50 94 LEU A CA 1
ATOM 783 C C . LEU A 1 94 ? -5.873 -5.323 1.128 1.00 98.50 94 LEU A C 1
ATOM 785 O O . LEU A 1 94 ? -6.386 -4.299 0.693 1.00 98.50 94 LEU A O 1
ATOM 789 N N . LYS A 1 95 ? -6.202 -6.533 0.661 1.00 98.19 95 LYS A N 1
ATOM 790 C CA . LYS A 1 95 ? -7.275 -6.717 -0.328 1.00 98.19 95 LYS A CA 1
ATOM 791 C C . LYS A 1 95 ? -8.633 -6.290 0.223 1.00 98.19 95 LYS A C 1
ATOM 793 O O . LYS A 1 95 ? -9.317 -5.509 -0.419 1.00 98.19 95 LYS A O 1
ATOM 798 N N . ASP A 1 96 ? -8.973 -6.731 1.433 1.00 98.19 96 ASP A N 1
ATOM 799 C CA . ASP A 1 96 ? -10.216 -6.343 2.104 1.00 98.19 96 ASP A CA 1
ATOM 800 C C . ASP A 1 96 ? -10.293 -4.816 2.303 1.00 98.19 96 ASP A C 1
ATOM 802 O O . ASP A 1 96 ? -11.378 -4.243 2.256 1.00 98.19 96 ASP A O 1
ATOM 806 N N . PHE A 1 97 ? -9.157 -4.149 2.540 1.00 98.38 97 PHE A N 1
ATOM 807 C CA . PHE A 1 97 ? -9.067 -2.689 2.578 1.00 98.38 97 PHE A CA 1
ATOM 808 C C . PHE A 1 97 ? -9.377 -2.067 1.209 1.00 98.38 97 PHE A C 1
ATOM 810 O O . PHE A 1 97 ? -10.215 -1.170 1.144 1.00 98.38 97 PHE A O 1
ATOM 817 N N . MET A 1 98 ? -8.765 -2.563 0.127 1.00 97.69 98 MET A N 1
ATOM 818 C CA . MET A 1 98 ? -9.020 -2.076 -1.237 1.00 97.69 98 MET A CA 1
ATOM 819 C C . MET A 1 98 ? -10.496 -2.242 -1.629 1.00 97.69 98 MET A C 1
ATOM 821 O O . MET A 1 98 ? -11.106 -1.275 -2.073 1.00 97.69 98 MET A O 1
ATOM 825 N N . ASP A 1 99 ? -11.076 -3.421 -1.384 1.00 97.06 99 ASP A N 1
ATOM 826 C CA . ASP A 1 99 ? -12.481 -3.745 -1.695 1.00 97.06 99 ASP A CA 1
ATOM 827 C C . 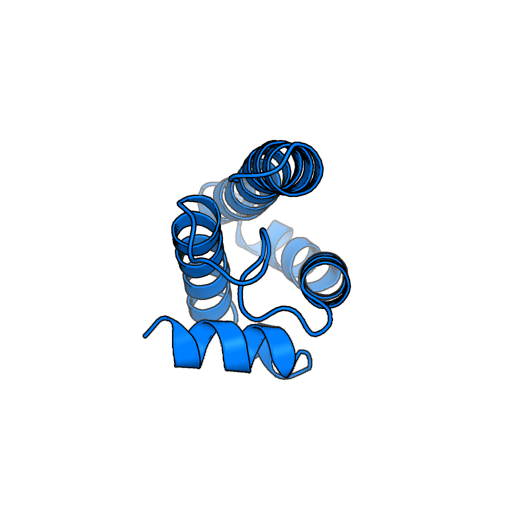ASP A 1 99 ? -13.478 -2.948 -0.833 1.00 97.06 99 ASP A C 1
ATOM 829 O O . ASP A 1 99 ? -14.637 -2.760 -1.189 1.00 97.06 99 ASP A O 1
ATOM 833 N N . ARG A 1 100 ? -13.064 -2.510 0.362 1.00 96.12 100 ARG A N 1
ATOM 834 C CA . ARG A 1 100 ? -13.891 -1.655 1.225 1.00 96.12 100 ARG A CA 1
ATOM 835 C C . ARG A 1 100 ? -13.876 -0.205 0.763 1.00 96.12 100 ARG A C 1
ATOM 837 O O . ARG A 1 100 ? -14.840 0.518 1.012 1.00 96.12 100 ARG A O 1
ATOM 844 N N . PHE A 1 101 ? -12.755 0.229 0.201 1.00 91.06 101 PHE A N 1
ATOM 845 C CA . PHE A 1 101 ? -12.565 1.593 -0.257 1.00 91.06 101 PHE A CA 1
ATOM 846 C C . PHE A 1 101 ? -13.264 1.840 -1.604 1.00 91.06 101 PHE A C 1
ATOM 848 O O . PHE A 1 101 ? -13.824 2.921 -1.790 1.00 91.06 101 PHE A O 1
ATOM 855 N N . GLY A 1 102 ? -13.242 0.851 -2.511 1.00 74.12 102 GLY A N 1
ATOM 856 C CA . GLY A 1 102 ? -13.815 0.917 -3.862 1.00 74.12 102 GLY A CA 1
ATOM 857 C C . GLY A 1 102 ? -14.789 -0.208 -4.173 1.00 74.12 102 GLY A C 1
ATOM 858 O O . GLY A 1 102 ? -14.370 -1.379 -4.072 1.00 74.12 102 GLY A O 1
#

Organism: NCBI:txid425643

Foldseek 3Di:
DPDPQLVVQLVVLVVLLVVLQVLVVVLVPDPCNVVCVVVCLVCLLVSVVVQLVQCPPALANSHVDDDVSLVSLLVSVVVVCVVPVCSCVVRVVVVVSNVVVD

InterPro domains:
  IPR004046 Glutathione S-transferase, C-terminal [PF00043] (17-101)
  IPR010987 Glutathione S-transferase, C-terminal-like [PS50405] (3-102)
  IPR036282 Glutathione S-transferase, C-terminal domain superfamily [SSF47616] (1-101)
  IPR050213 Glutathione S-transferase superfamily [PTHR11571] (1-101)

Radius of gyration: 13.95 Å; chains: 1; bounding box: 32×25×38 Å

Secondary structure (DSSP, 8-state):
--SHHHHHHHHHHHHHHHHHHHHHHHHHTSTTHHHHHHHHHHHHHHHHHHHHHHHTT-SSSSSSS--HHHHHHHHHHHHHHHHSTTTTTT-HHHHHHHHHH-